Protein AF-A0A7I9UXN3-F1 (afdb_monomer)

Structure (mmCIF, N/CA/C/O backbone):
data_AF-A0A7I9UXN3-F1
#
_entry.id   AF-A0A7I9UXN3-F1
#
loop_
_atom_site.group_PDB
_atom_site.id
_atom_site.type_symbol
_atom_site.label_atom_id
_atom_site.label_alt_id
_atom_site.label_comp_id
_atom_site.label_asym_id
_atom_site.label_entity_id
_atom_site.label_seq_id
_atom_site.pdbx_PDB_ins_code
_atom_site.Cartn_x
_atom_site.Cartn_y
_atom_site.Cartn_z
_atom_site.occupancy
_atom_site.B_iso_or_equiv
_atom_site.auth_seq_id
_atom_site.auth_comp_id
_atom_site.auth_asym_id
_atom_site.auth_atom_id
_atom_site.pdbx_PDB_model_num
ATOM 1 N N . MET A 1 1 ? 1.008 -11.517 -9.270 1.00 89.19 1 MET A N 1
ATOM 2 C CA . MET A 1 1 ? 1.748 -10.319 -8.817 1.00 89.19 1 MET A CA 1
ATOM 3 C C . MET A 1 1 ? 0.909 -9.457 -7.883 1.00 89.19 1 MET A C 1
ATOM 5 O O . MET A 1 1 ? 1.278 -9.359 -6.725 1.00 89.19 1 MET A O 1
ATOM 9 N N . ALA A 1 2 ? -0.217 -8.891 -8.338 1.00 94.75 2 ALA A N 1
ATOM 10 C CA . ALA A 1 2 ? -1.053 -8.012 -7.511 1.00 94.75 2 ALA A CA 1
ATOM 11 C C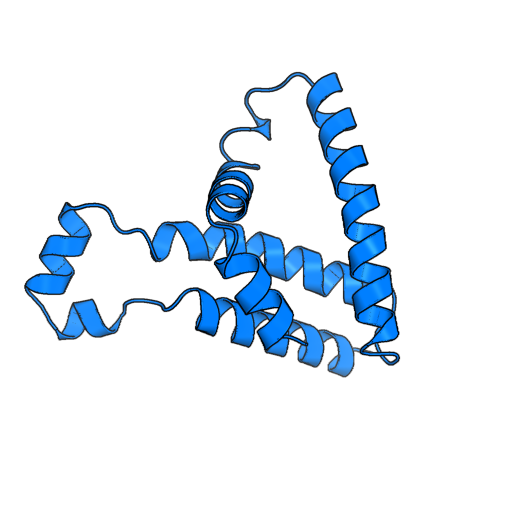 . ALA A 1 2 ? -1.461 -8.640 -6.166 1.00 94.75 2 ALA A C 1
ATOM 13 O O . ALA A 1 2 ? -1.224 -8.038 -5.125 1.00 94.75 2 ALA A O 1
ATOM 14 N N . ALA A 1 3 ? -1.956 -9.886 -6.177 1.00 95.75 3 ALA A N 1
ATOM 15 C CA . ALA A 1 3 ? -2.268 -10.626 -4.951 1.00 95.75 3 ALA A CA 1
ATOM 16 C C . ALA A 1 3 ? -1.055 -10.749 -4.016 1.00 95.75 3 ALA A C 1
ATOM 18 O O . ALA A 1 3 ? -1.136 -10.368 -2.861 1.00 95.75 3 ALA A O 1
ATOM 19 N N . THR A 1 4 ? 0.103 -11.163 -4.537 1.00 95.50 4 THR A N 1
ATOM 20 C CA . THR A 1 4 ? 1.343 -11.283 -3.755 1.00 95.50 4 THR A CA 1
ATOM 21 C C . THR A 1 4 ? 1.756 -9.969 -3.087 1.00 95.50 4 THR A C 1
ATOM 23 O O . THR A 1 4 ? 2.195 -9.980 -1.940 1.00 95.50 4 THR A O 1
ATOM 26 N N . ILE A 1 5 ? 1.629 -8.836 -3.787 1.00 94.81 5 ILE A N 1
ATOM 27 C CA . ILE A 1 5 ? 1.948 -7.519 -3.222 1.00 94.81 5 ILE A CA 1
ATOM 28 C C . ILE A 1 5 ? 0.916 -7.139 -2.154 1.00 94.81 5 ILE A C 1
ATOM 30 O O . ILE A 1 5 ? 1.310 -6.750 -1.057 1.00 94.81 5 ILE A O 1
ATOM 34 N N . ALA A 1 6 ? -0.379 -7.297 -2.440 1.00 97.12 6 ALA A N 1
ATOM 35 C CA . ALA A 1 6 ? -1.455 -6.985 -1.501 1.00 97.12 6 ALA A CA 1
ATOM 36 C C . ALA A 1 6 ? -1.349 -7.806 -0.208 1.00 97.12 6 ALA A C 1
ATOM 38 O O . ALA A 1 6 ? -1.326 -7.235 0.880 1.00 97.12 6 ALA A O 1
ATOM 39 N N . ASP A 1 7 ? -1.176 -9.124 -0.324 1.00 97.50 7 ASP A N 1
ATOM 40 C CA . ASP A 1 7 ? -1.037 -10.032 0.816 1.00 97.50 7 ASP A CA 1
ATOM 41 C C . ASP A 1 7 ? 0.225 -9.689 1.637 1.00 97.50 7 ASP A C 1
ATOM 43 O O . ASP A 1 7 ? 0.214 -9.704 2.868 1.00 97.50 7 ASP A O 1
ATOM 47 N N . SER A 1 8 ? 1.318 -9.306 0.964 1.00 96.19 8 SER A N 1
ATOM 48 C CA . SER A 1 8 ? 2.556 -8.852 1.610 1.00 96.19 8 SER A CA 1
ATOM 49 C C . SER A 1 8 ? 2.357 -7.552 2.405 1.00 96.19 8 SER A C 1
ATOM 51 O O . SER A 1 8 ? 2.879 -7.425 3.517 1.00 96.19 8 SER A O 1
ATOM 53 N N . ILE A 1 9 ? 1.604 -6.588 1.872 1.00 96.44 9 ILE A N 1
ATOM 54 C CA . ILE A 1 9 ? 1.289 -5.333 2.570 1.00 96.44 9 ILE A CA 1
ATOM 55 C C . ILE A 1 9 ? 0.369 -5.613 3.764 1.00 96.44 9 ILE A C 1
ATOM 57 O O . ILE A 1 9 ? 0.686 -5.208 4.882 1.00 96.44 9 ILE A O 1
ATOM 61 N N . ALA A 1 10 ? -0.712 -6.371 3.560 1.00 97.06 10 ALA A N 1
ATOM 62 C CA . ALA A 1 10 ? -1.676 -6.721 4.603 1.00 97.06 10 ALA A CA 1
ATOM 63 C C . ALA A 1 10 ? -1.032 -7.474 5.782 1.00 97.06 10 ALA A C 1
ATOM 65 O O . ALA A 1 10 ? -1.380 -7.244 6.940 1.00 97.06 10 ALA A O 1
ATOM 66 N N . ALA A 1 11 ? -0.022 -8.307 5.512 1.00 97.88 11 ALA A N 1
ATOM 67 C CA . ALA A 1 11 ? 0.752 -9.001 6.541 1.00 97.88 11 ALA A CA 1
ATOM 68 C C . ALA A 1 11 ? 1.658 -8.078 7.389 1.00 97.88 11 ALA A C 1
ATOM 70 O O . ALA A 1 11 ? 2.284 -8.542 8.343 1.00 97.88 11 ALA A O 1
ATOM 71 N N . ARG A 1 12 ? 1.767 -6.780 7.063 1.00 97.62 12 ARG A N 1
ATOM 72 C CA . ARG A 1 12 ? 2.640 -5.804 7.742 1.00 97.62 12 ARG A CA 1
ATOM 73 C C . ARG A 1 12 ? 1.835 -4.628 8.307 1.00 97.62 12 ARG A C 1
ATOM 75 O O . ARG A 1 12 ? 1.999 -3.491 7.861 1.00 97.62 12 ARG A O 1
ATOM 82 N N . PRO A 1 13 ? 1.015 -4.853 9.348 1.00 96.88 13 PRO A N 1
ATOM 83 C CA . PRO A 1 13 ? 0.129 -3.825 9.883 1.00 96.88 13 PRO A CA 1
ATOM 84 C C . PRO A 1 13 ? 0.863 -2.578 10.394 1.00 96.88 13 PRO A C 1
ATOM 86 O O . PRO A 1 13 ? 0.425 -1.464 10.132 1.00 96.88 13 PRO A O 1
ATOM 89 N N . ILE A 1 14 ? 2.022 -2.749 11.042 1.00 97.19 14 ILE A N 1
ATOM 90 C CA . ILE A 1 14 ? 2.837 -1.624 11.536 1.00 97.19 14 ILE A CA 1
ATOM 91 C C . ILE A 1 14 ? 3.354 -0.766 10.374 1.00 97.19 14 ILE A C 1
ATOM 93 O O . ILE A 1 14 ? 3.386 0.457 10.469 1.00 97.19 14 ILE A O 1
ATOM 97 N N . MET A 1 15 ? 3.745 -1.387 9.258 1.00 95.94 15 MET A N 1
ATOM 98 C CA . MET A 1 15 ? 4.161 -0.646 8.065 1.00 95.94 15 MET A CA 1
ATOM 99 C C . MET A 1 15 ? 2.995 0.185 7.523 1.00 95.94 15 MET A C 1
ATOM 101 O O . MET A 1 15 ? 3.185 1.352 7.198 1.00 95.94 15 MET A O 1
ATOM 105 N N . CYS A 1 16 ? 1.794 -0.391 7.472 1.00 97.81 16 CYS A N 1
ATOM 106 C CA . CYS A 1 16 ? 0.598 0.309 7.015 1.00 97.81 16 CYS A CA 1
ATOM 107 C C . CYS A 1 16 ? 0.230 1.481 7.942 1.00 97.81 16 CYS A C 1
ATOM 109 O O . CYS A 1 16 ? -0.091 2.565 7.452 1.00 97.81 16 CYS A O 1
ATOM 111 N N . ASP A 1 17 ? 0.364 1.311 9.262 1.00 97.12 17 ASP A N 1
ATOM 112 C CA . ASP A 1 17 ? 0.197 2.395 10.240 1.00 97.12 17 ASP A CA 1
ATOM 113 C C . ASP A 1 17 ? 1.203 3.534 9.986 1.00 97.12 17 ASP A C 1
ATOM 115 O O . ASP A 1 17 ? 0.823 4.704 9.906 1.00 97.12 17 ASP A O 1
ATOM 119 N N . LEU A 1 18 ? 2.481 3.200 9.773 1.00 95.94 18 LEU A N 1
ATOM 120 C CA . LEU A 1 18 ? 3.534 4.180 9.483 1.00 95.94 18 LEU A CA 1
ATOM 121 C C . LEU A 1 18 ? 3.323 4.906 8.148 1.00 95.94 18 LEU A C 1
ATOM 123 O O . LEU A 1 18 ? 3.544 6.113 8.068 1.00 95.94 18 LEU A O 1
ATOM 127 N N . VAL A 1 19 ? 2.902 4.190 7.102 1.00 95.94 19 VAL A N 1
ATOM 128 C CA . VAL A 1 19 ? 2.589 4.769 5.787 1.00 95.94 19 VAL A CA 1
ATOM 129 C C . VAL A 1 19 ? 1.411 5.737 5.899 1.00 95.94 19 VAL A C 1
ATOM 131 O O . VAL A 1 19 ? 1.499 6.856 5.398 1.00 95.94 19 VAL A O 1
ATOM 134 N N . SER A 1 20 ? 0.357 5.354 6.622 1.00 97.19 20 SER A N 1
ATOM 135 C CA . SER A 1 20 ? -0.844 6.180 6.816 1.00 97.19 20 SER A CA 1
ATOM 136 C C . SER A 1 20 ? -0.565 7.461 7.609 1.00 97.19 20 SER A C 1
ATOM 138 O O . SER A 1 20 ? -1.182 8.494 7.367 1.00 97.19 20 SER A O 1
ATOM 140 N N . ALA A 1 21 ? 0.397 7.420 8.534 1.00 96.50 21 ALA A N 1
ATOM 141 C CA . ALA A 1 21 ? 0.797 8.574 9.336 1.00 96.50 21 ALA A CA 1
ATOM 142 C C . ALA A 1 21 ? 1.932 9.409 8.709 1.00 96.50 21 ALA A C 1
ATOM 144 O O . ALA A 1 21 ? 2.297 10.449 9.262 1.00 96.50 21 ALA A O 1
ATOM 145 N N . GLN A 1 22 ? 2.522 8.980 7.586 1.00 94.25 22 GLN A N 1
ATOM 146 C CA . GLN A 1 22 ? 3.760 9.572 7.072 1.00 94.25 22 GLN A CA 1
ATOM 147 C C . GLN A 1 22 ? 3.605 11.060 6.736 1.00 94.25 22 GLN A C 1
ATOM 149 O O . GLN A 1 22 ? 4.297 11.891 7.321 1.00 94.25 22 GLN A O 1
ATOM 154 N N . SER A 1 23 ? 2.698 11.395 5.818 1.00 92.19 23 SER A N 1
ATOM 155 C CA . SER A 1 23 ? 2.529 12.771 5.343 1.00 92.19 23 SER A CA 1
ATOM 156 C C . SER A 1 23 ? 1.874 13.664 6.390 1.00 92.19 23 SER A C 1
ATOM 158 O O . SER A 1 23 ? 2.279 14.804 6.554 1.00 92.19 23 SER A O 1
ATOM 160 N N . ALA A 1 24 ? 0.885 13.153 7.130 1.00 94.62 24 ALA A N 1
ATOM 161 C CA . ALA A 1 24 ? 0.119 13.946 8.089 1.00 94.62 24 ALA A CA 1
ATOM 162 C C . ALA A 1 24 ? 0.834 14.145 9.435 1.00 94.62 24 ALA A C 1
ATOM 164 O O . ALA A 1 24 ? 0.615 15.160 10.090 1.00 94.62 24 ALA A O 1
ATOM 165 N N . VAL A 1 25 ? 1.706 13.221 9.849 1.00 96.38 25 VAL A N 1
ATOM 166 C CA . VAL A 1 25 ? 2.348 13.257 11.173 1.00 96.38 25 VAL A CA 1
ATOM 167 C C . VAL A 1 25 ? 3.862 13.307 11.052 1.00 96.38 25 VAL A C 1
ATOM 169 O O . VAL A 1 25 ? 4.463 14.297 11.463 1.00 96.38 25 VAL A O 1
ATOM 172 N N . LEU A 1 26 ? 4.493 12.267 10.499 1.00 95.06 26 LEU A N 1
ATOM 173 C CA . LEU A 1 26 ? 5.953 12.135 10.533 1.00 95.06 26 LEU A CA 1
ATOM 174 C C . LEU A 1 26 ? 6.644 13.335 9.874 1.00 95.06 26 LEU A C 1
ATOM 176 O O . LEU A 1 26 ? 7.515 13.946 10.485 1.00 95.06 26 LEU A O 1
ATOM 180 N N . GLU A 1 27 ? 6.233 13.696 8.660 1.00 94.56 27 GLU A N 1
ATOM 181 C CA . GLU A 1 27 ? 6.881 14.749 7.866 1.00 94.56 27 GLU A CA 1
ATOM 182 C C . GLU A 1 27 ? 6.755 16.150 8.484 1.00 94.56 27 GLU A C 1
ATOM 184 O O . GLU A 1 27 ? 7.619 16.993 8.255 1.00 94.56 27 GLU A O 1
ATOM 189 N N . HIS A 1 28 ? 5.753 16.380 9.336 1.00 96.25 28 HIS A N 1
ATOM 190 C CA . HIS A 1 28 ? 5.585 17.636 10.072 1.00 96.25 28 HIS A CA 1
ATOM 191 C C . HIS A 1 28 ? 6.403 17.707 11.373 1.00 96.25 28 HIS A C 1
ATOM 193 O O . HIS A 1 28 ? 6.547 18.788 11.939 1.00 96.25 28 HIS A O 1
ATOM 199 N N . ASN A 1 29 ? 6.916 16.577 11.875 1.00 97.25 29 ASN A N 1
ATOM 200 C CA . ASN A 1 29 ? 7.489 16.459 13.224 1.00 97.25 29 ASN A CA 1
ATOM 201 C C . ASN A 1 29 ? 8.975 16.056 13.236 1.00 97.25 29 ASN A C 1
ATOM 203 O O . ASN A 1 29 ? 9.509 15.661 14.273 1.00 97.25 29 ASN A O 1
ATOM 207 N N . ILE A 1 30 ? 9.658 16.145 12.095 1.00 96.88 30 ILE A N 1
ATOM 208 C CA . ILE A 1 30 ? 11.077 15.796 11.959 1.00 96.88 30 ILE A CA 1
ATOM 209 C C . ILE A 1 30 ? 11.886 16.962 11.397 1.00 96.88 30 ILE A C 1
ATOM 211 O O . ILE A 1 30 ? 11.365 17.827 10.697 1.00 96.88 30 ILE A O 1
ATOM 215 N N . SER A 1 31 ? 13.189 16.978 11.683 1.00 98.00 31 SER A N 1
ATOM 216 C CA . SER A 1 31 ? 14.090 17.951 11.067 1.00 98.00 31 SER A CA 1
ATOM 217 C C . SER A 1 31 ? 14.287 17.654 9.570 1.00 98.00 31 SER A C 1
ATOM 219 O O . SER A 1 31 ? 14.176 16.494 9.153 1.00 98.00 31 SER A O 1
ATOM 221 N N . PRO A 1 32 ? 14.661 18.658 8.754 1.00 97.81 32 PRO A N 1
ATOM 222 C CA . PRO A 1 32 ? 14.969 18.448 7.338 1.00 97.81 32 PRO A CA 1
ATOM 223 C C . PRO A 1 32 ? 16.040 17.375 7.090 1.00 97.81 32 PRO A C 1
ATOM 225 O O . PRO A 1 32 ? 15.931 16.595 6.149 1.00 97.81 32 PRO A O 1
ATOM 228 N N . GLU A 1 33 ? 17.050 17.287 7.961 1.00 98.06 33 GLU A N 1
ATOM 229 C CA . GLU A 1 33 ? 18.104 16.268 7.881 1.00 98.06 33 GLU A CA 1
ATOM 230 C C . GLU A 1 33 ? 17.540 14.846 8.038 1.00 98.06 33 GLU A C 1
ATOM 232 O O . GLU A 1 33 ? 17.867 13.943 7.263 1.00 98.06 33 GLU A O 1
ATOM 237 N N . VAL A 1 34 ? 16.650 14.644 9.015 1.00 97.38 34 VAL A N 1
ATOM 238 C CA . VAL A 1 34 ? 15.987 13.352 9.232 1.00 97.38 34 VAL A CA 1
ATOM 239 C C . VAL A 1 34 ? 15.073 13.018 8.053 1.00 97.38 34 VAL A C 1
ATOM 241 O O . VAL A 1 34 ? 15.092 11.878 7.586 1.00 97.38 34 VAL A O 1
ATOM 244 N N . ALA A 1 35 ? 14.338 14.002 7.525 1.00 95.94 35 ALA A N 1
ATOM 245 C CA . ALA A 1 35 ? 13.500 13.843 6.337 1.00 95.94 35 ALA A CA 1
ATOM 246 C C . ALA A 1 35 ? 14.315 13.390 5.114 1.00 95.94 35 ALA A C 1
ATOM 248 O O . ALA A 1 35 ? 13.942 12.420 4.452 1.00 95.94 35 ALA A O 1
ATOM 249 N N . LEU A 1 36 ? 15.456 14.031 4.843 1.00 97.44 36 LEU A N 1
ATOM 250 C CA . LEU A 1 36 ? 16.345 13.661 3.737 1.00 97.44 36 LEU A CA 1
ATOM 251 C C . LEU A 1 36 ? 16.863 12.229 3.883 1.00 97.44 36 LEU A C 1
ATOM 253 O O . LEU A 1 36 ? 16.758 11.430 2.950 1.00 97.44 36 LEU A O 1
ATOM 257 N N . ARG A 1 37 ? 17.371 11.869 5.068 1.00 96.56 37 ARG A N 1
ATOM 258 C CA . ARG A 1 37 ? 17.856 10.508 5.337 1.00 96.56 37 ARG A CA 1
ATOM 259 C C . ARG A 1 37 ? 16.752 9.466 5.147 1.00 96.56 37 ARG A C 1
ATOM 261 O O . ARG A 1 37 ? 17.004 8.418 4.552 1.00 96.56 37 ARG A O 1
ATOM 268 N N . HIS A 1 38 ? 15.541 9.765 5.616 1.00 93.19 38 HIS A N 1
ATOM 269 C CA . HIS A 1 38 ? 14.364 8.908 5.462 1.00 93.19 38 HIS A CA 1
ATOM 270 C C . HIS A 1 38 ? 13.980 8.713 3.991 1.00 93.19 38 HIS A C 1
ATOM 272 O O . HIS A 1 38 ? 13.851 7.577 3.537 1.00 93.19 38 HIS A O 1
ATOM 278 N N . LYS A 1 39 ? 13.881 9.795 3.206 1.00 93.31 39 LYS A N 1
ATOM 279 C CA . LYS A 1 39 ? 13.551 9.717 1.772 1.00 93.31 39 LYS A CA 1
ATOM 280 C C . LYS A 1 39 ? 14.613 8.956 0.975 1.00 93.31 39 LYS A C 1
ATOM 282 O O . LYS A 1 39 ? 14.255 8.142 0.129 1.00 93.31 39 LYS A O 1
ATOM 287 N N . HIS A 1 40 ? 15.900 9.134 1.282 1.00 96.00 40 HIS A N 1
ATOM 288 C CA . HIS A 1 40 ? 16.967 8.343 0.661 1.00 96.00 40 HIS A CA 1
ATOM 289 C C . HIS A 1 40 ? 16.893 6.855 1.013 1.00 96.00 40 HIS A C 1
ATOM 291 O O . HIS A 1 40 ? 17.162 6.016 0.155 1.00 96.00 40 HIS A O 1
ATOM 297 N N . ALA A 1 41 ? 16.554 6.514 2.260 1.00 93.94 41 ALA A N 1
ATOM 298 C CA . ALA A 1 41 ? 16.372 5.122 2.659 1.00 93.94 41 ALA A CA 1
ATOM 299 C C . ALA A 1 41 ? 15.203 4.477 1.904 1.00 93.94 41 ALA A C 1
ATOM 301 O O . ALA A 1 41 ? 15.389 3.422 1.305 1.00 93.94 41 ALA A O 1
ATOM 302 N N . ILE A 1 42 ? 14.049 5.152 1.847 1.00 92.25 42 ILE A N 1
ATOM 303 C CA . ILE A 1 42 ? 12.889 4.691 1.071 1.00 92.25 42 ILE A CA 1
ATOM 304 C C . ILE A 1 42 ? 13.244 4.524 -0.409 1.00 92.25 42 ILE A C 1
ATOM 306 O O . ILE A 1 42 ? 12.892 3.508 -0.998 1.00 92.25 42 ILE A O 1
ATOM 310 N N . GLY A 1 43 ? 13.955 5.485 -1.008 1.00 93.75 43 GLY A N 1
ATOM 311 C CA . GLY A 1 43 ? 14.317 5.441 -2.428 1.00 93.75 43 GLY A CA 1
ATOM 312 C C . GLY A 1 43 ? 15.060 4.162 -2.825 1.00 93.75 43 GLY A C 1
ATOM 313 O O . GLY A 1 43 ? 14.689 3.525 -3.807 1.00 93.75 43 GLY A O 1
ATOM 314 N N . ARG A 1 44 ? 16.035 3.723 -2.017 1.00 94.62 44 ARG A N 1
ATOM 315 C CA . ARG A 1 44 ? 16.792 2.481 -2.276 1.00 94.62 44 ARG A CA 1
ATOM 316 C C . ARG A 1 44 ? 15.925 1.221 -2.200 1.00 94.62 44 ARG A C 1
ATOM 318 O O . ARG A 1 44 ? 16.082 0.304 -3.004 1.00 94.62 44 ARG A O 1
ATOM 325 N N . GLU A 1 45 ? 14.997 1.172 -1.248 1.00 93.19 45 GLU A N 1
ATOM 326 C CA . GLU A 1 45 ? 14.058 0.049 -1.142 1.00 93.19 45 GLU A CA 1
ATOM 327 C C . GLU A 1 45 ? 13.090 0.028 -2.331 1.00 93.19 45 GLU A C 1
ATOM 329 O O . GLU A 1 45 ? 12.817 -1.028 -2.902 1.00 93.19 45 GLU A O 1
ATOM 334 N N . VAL A 1 46 ? 12.625 1.203 -2.770 1.00 94.94 46 VAL A N 1
ATOM 335 C CA . VAL A 1 46 ? 11.768 1.327 -3.953 1.00 94.94 46 VAL A CA 1
ATOM 336 C C . VAL A 1 46 ? 12.485 0.832 -5.208 1.00 94.94 46 VAL A C 1
ATO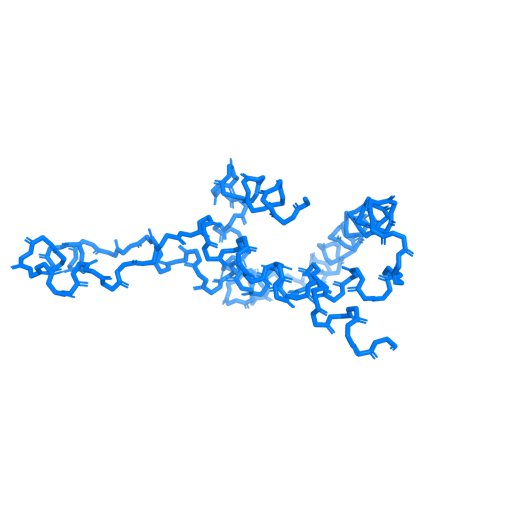M 338 O O . VAL A 1 46 ? 11.881 0.079 -5.964 1.00 94.94 46 VAL A O 1
ATOM 341 N N . GLU A 1 47 ? 13.762 1.160 -5.414 1.00 96.06 47 GLU A N 1
ATOM 342 C CA . GLU A 1 47 ? 14.549 0.639 -6.547 1.00 96.06 47 GLU A CA 1
ATOM 343 C C . GLU A 1 47 ? 14.577 -0.898 -6.576 1.00 96.06 47 GLU A C 1
ATOM 345 O O . GLU A 1 47 ? 14.385 -1.513 -7.630 1.00 96.06 47 GLU A O 1
ATOM 350 N N . THR A 1 48 ? 14.731 -1.529 -5.409 1.00 95.88 48 THR A N 1
ATOM 351 C CA . THR A 1 48 ? 14.718 -2.994 -5.276 1.00 95.88 48 THR A CA 1
ATOM 352 C C . THR A 1 48 ? 13.363 -3.584 -5.678 1.00 95.88 48 THR A C 1
ATOM 354 O O . THR A 1 48 ? 13.299 -4.587 -6.396 1.00 95.88 48 THR A O 1
ATOM 357 N N . ILE A 1 49 ? 12.265 -2.946 -5.263 1.00 94.94 49 ILE A N 1
ATOM 358 C CA . ILE A 1 49 ? 10.904 -3.381 -5.603 1.00 94.94 49 ILE A CA 1
ATOM 359 C C . ILE A 1 49 ? 10.613 -3.144 -7.091 1.00 94.94 49 ILE A C 1
ATOM 361 O O . ILE A 1 49 ? 10.078 -4.036 -7.749 1.00 94.94 49 ILE A O 1
ATOM 365 N N . VAL A 1 50 ? 11.012 -1.997 -7.652 1.00 97.44 50 VAL A N 1
ATOM 366 C CA . VAL A 1 50 ? 10.878 -1.687 -9.087 1.00 97.44 50 VAL A CA 1
ATOM 367 C C . VAL A 1 50 ? 11.554 -2.768 -9.924 1.00 97.44 50 VAL A C 1
ATOM 369 O O . VAL A 1 50 ? 10.926 -3.331 -10.821 1.00 97.44 50 VAL A O 1
ATOM 372 N N . ALA A 1 51 ? 12.798 -3.125 -9.596 1.00 96.94 51 ALA A N 1
ATOM 373 C CA . ALA A 1 51 ? 13.522 -4.178 -10.301 1.00 96.94 51 ALA A CA 1
ATOM 374 C C . ALA A 1 51 ? 12.811 -5.542 -10.209 1.00 96.94 51 ALA A C 1
ATOM 376 O O . ALA A 1 51 ? 12.817 -6.319 -11.167 1.00 96.94 51 ALA A O 1
ATOM 377 N N . ALA A 1 52 ? 12.177 -5.848 -9.073 1.00 95.75 52 ALA A N 1
ATOM 378 C CA . ALA A 1 52 ? 11.388 -7.067 -8.912 1.00 95.75 52 ALA A CA 1
ATOM 379 C C . ALA A 1 52 ? 10.100 -7.065 -9.750 1.00 95.75 52 ALA A C 1
ATOM 381 O O . ALA A 1 52 ? 9.777 -8.094 -10.346 1.00 95.75 52 ALA A O 1
ATOM 382 N N . ILE A 1 53 ? 9.398 -5.930 -9.831 1.00 95.94 53 ILE A N 1
ATOM 383 C CA . ILE A 1 53 ? 8.187 -5.779 -10.649 1.00 95.94 53 ILE A CA 1
ATOM 384 C C . ILE A 1 53 ? 8.528 -5.914 -12.132 1.00 95.94 53 ILE A C 1
ATOM 386 O O . ILE A 1 53 ? 7.913 -6.735 -12.806 1.00 95.94 53 ILE A O 1
ATOM 390 N N . VAL A 1 54 ? 9.540 -5.191 -12.623 1.00 97.50 54 VAL A N 1
ATOM 391 C CA . VAL A 1 54 ? 9.969 -5.254 -14.033 1.00 97.50 54 VAL A CA 1
ATOM 392 C C . VAL A 1 54 ? 10.408 -6.669 -14.413 1.00 97.50 54 VAL A C 1
ATOM 394 O O . VAL A 1 54 ? 10.031 -7.175 -15.463 1.00 97.50 54 VAL A O 1
ATOM 397 N N . ARG A 1 55 ? 11.143 -7.373 -13.539 1.00 96.75 55 ARG A N 1
ATOM 398 C CA . ARG A 1 55 ? 11.530 -8.772 -13.796 1.00 96.75 55 ARG A CA 1
ATOM 399 C C . ARG A 1 55 ? 10.321 -9.697 -13.960 1.00 96.75 55 ARG A C 1
ATOM 401 O O . ARG A 1 55 ? 10.396 -10.673 -14.698 1.00 96.75 55 ARG A O 1
ATOM 408 N N . ALA A 1 56 ? 9.242 -9.433 -13.235 1.00 95.94 56 ALA A N 1
ATOM 409 C CA . ALA A 1 56 ? 8.049 -10.265 -13.258 1.00 95.94 56 ALA A CA 1
ATOM 410 C C . ALA A 1 56 ? 7.015 -9.838 -14.312 1.00 95.94 56 ALA A C 1
ATOM 412 O O . ALA A 1 56 ? 6.179 -10.655 -14.689 1.00 95.94 56 ALA A O 1
ATOM 413 N N . ILE A 1 57 ? 7.061 -8.584 -14.769 1.00 96.00 57 ILE A N 1
A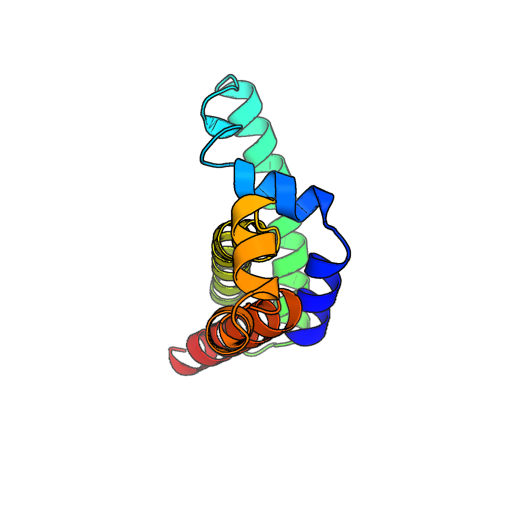TOM 414 C CA . ILE A 1 57 ? 6.217 -8.024 -15.829 1.00 96.00 57 ILE A CA 1
ATOM 415 C C . ILE A 1 57 ? 7.133 -7.230 -16.777 1.00 96.00 57 ILE A C 1
ATOM 417 O O . ILE A 1 57 ? 7.245 -6.012 -16.633 1.00 96.00 57 ILE A O 1
ATOM 421 N N . PRO A 1 58 ? 7.817 -7.907 -17.720 1.00 95.62 58 PRO A N 1
ATOM 422 C CA . PRO A 1 58 ? 8.837 -7.282 -18.571 1.00 95.62 58 PRO A CA 1
ATOM 423 C C . PRO A 1 58 ? 8.321 -6.158 -19.476 1.00 95.62 58 PRO A C 1
ATOM 425 O O . PRO A 1 58 ? 9.108 -5.319 -19.902 1.00 95.62 58 PRO A O 1
ATOM 428 N N . ASP A 1 59 ? 7.013 -6.125 -19.738 1.00 96.56 59 ASP A N 1
ATOM 429 C CA . ASP A 1 59 ? 6.362 -5.088 -20.545 1.00 96.56 59 ASP A CA 1
ATOM 430 C C . ASP A 1 59 ? 6.224 -3.747 -19.799 1.00 96.56 59 ASP A C 1
ATOM 432 O O . ASP A 1 59 ? 5.906 -2.729 -20.410 1.00 96.56 59 ASP A O 1
ATOM 436 N N . LEU A 1 60 ? 6.470 -3.716 -18.482 1.00 97.12 60 LEU A N 1
ATOM 437 C CA . LEU A 1 60 ? 6.550 -2.471 -17.722 1.00 97.12 60 LEU A CA 1
ATOM 438 C C . LEU A 1 60 ? 7.963 -1.892 -17.779 1.00 97.12 60 LEU A C 1
ATOM 440 O O . LEU A 1 60 ? 8.948 -2.539 -17.419 1.00 97.12 60 LEU A O 1
ATOM 444 N N . THR A 1 61 ? 8.056 -0.605 -18.100 1.00 97.62 61 THR A N 1
ATOM 445 C CA . THR A 1 61 ? 9.276 0.171 -17.856 1.00 97.62 61 THR A CA 1
ATOM 446 C C . THR A 1 61 ? 9.500 0.384 -16.355 1.00 97.62 61 THR A C 1
ATOM 448 O O . THR A 1 61 ? 8.571 0.342 -15.544 1.00 97.62 61 THR A O 1
ATOM 451 N N . ALA A 1 62 ? 10.738 0.703 -15.962 1.00 97.19 62 ALA A N 1
ATOM 452 C CA . ALA A 1 62 ? 11.058 1.038 -14.572 1.00 97.19 62 ALA A CA 1
ATOM 453 C C . ALA A 1 62 ? 10.236 2.230 -14.041 1.00 97.19 62 ALA A C 1
ATOM 455 O O . ALA A 1 62 ? 9.818 2.226 -12.885 1.00 97.19 62 ALA A O 1
ATOM 456 N N . ALA A 1 63 ? 9.958 3.225 -14.891 1.00 97.12 63 ALA A N 1
ATOM 457 C CA . ALA A 1 63 ? 9.141 4.380 -14.528 1.00 97.12 63 ALA A CA 1
ATOM 458 C C . ALA A 1 63 ? 7.678 3.990 -14.263 1.00 97.12 63 ALA A C 1
ATOM 460 O O . ALA A 1 63 ? 7.092 4.434 -13.278 1.00 97.12 63 ALA A O 1
ATOM 461 N N . GLN A 1 64 ? 7.103 3.116 -15.092 1.00 97.69 64 GLN A N 1
ATOM 462 C CA . GLN A 1 64 ? 5.742 2.612 -14.893 1.00 97.69 64 GLN A CA 1
ATOM 463 C C . GLN A 1 64 ? 5.645 1.728 -13.645 1.00 97.69 64 GLN A C 1
ATOM 465 O O . GLN A 1 64 ? 4.729 1.886 -12.841 1.00 97.69 64 GLN A O 1
ATOM 470 N N . ALA A 1 65 ? 6.625 0.849 -13.421 1.00 97.31 65 ALA A N 1
ATOM 471 C CA . ALA A 1 65 ? 6.709 0.051 -12.199 1.00 97.31 65 ALA A CA 1
ATOM 472 C C . ALA A 1 65 ? 6.829 0.931 -10.939 1.00 97.31 65 ALA A C 1
ATOM 474 O O . ALA A 1 65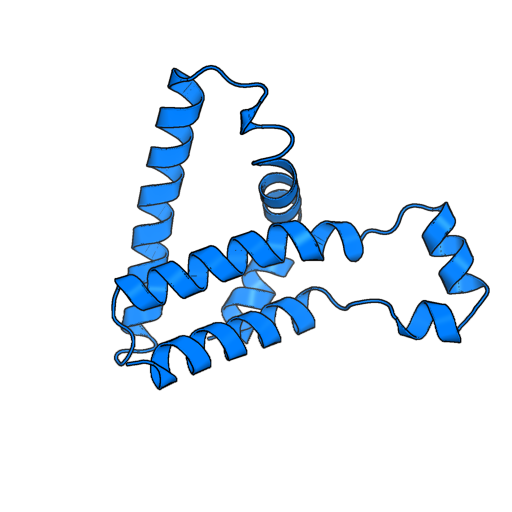 ? 6.180 0.655 -9.930 1.00 97.31 65 ALA A O 1
ATOM 475 N N . TYR A 1 66 ? 7.596 2.024 -11.004 1.00 97.25 66 TYR A N 1
ATOM 476 C CA . TYR A 1 66 ? 7.649 3.020 -9.932 1.00 97.25 66 TYR A CA 1
ATOM 477 C C . TYR A 1 66 ? 6.277 3.661 -9.676 1.00 97.25 66 TYR A C 1
ATOM 479 O O . TYR A 1 66 ? 5.862 3.765 -8.522 1.00 97.25 66 TYR A O 1
ATOM 487 N N . GLN A 1 67 ? 5.542 4.046 -10.728 1.00 97.06 67 GLN A N 1
ATOM 488 C CA . GLN A 1 67 ? 4.193 4.610 -10.584 1.00 97.06 67 GLN A CA 1
ATOM 489 C C . GLN A 1 67 ? 3.224 3.628 -9.916 1.00 97.06 67 GLN A C 1
ATOM 491 O O . GLN A 1 67 ? 2.481 4.027 -9.022 1.00 97.06 67 GLN A O 1
ATOM 496 N N . VAL A 1 68 ? 3.284 2.335 -10.259 1.00 96.75 68 VAL A N 1
ATOM 497 C CA . VAL A 1 68 ? 2.486 1.297 -9.579 1.00 96.75 68 VAL A CA 1
ATOM 498 C C . VAL A 1 68 ? 2.761 1.292 -8.070 1.00 96.75 68 VAL A C 1
ATOM 500 O O . VAL A 1 68 ? 1.819 1.270 -7.277 1.00 96.75 68 VAL A O 1
ATOM 503 N N . ILE A 1 69 ? 4.028 1.364 -7.646 1.00 95.75 69 ILE A N 1
ATOM 504 C CA . ILE A 1 69 ? 4.395 1.413 -6.219 1.00 95.75 69 ILE A CA 1
ATOM 505 C C . ILE A 1 69 ? 3.881 2.699 -5.566 1.00 95.75 69 ILE A C 1
ATOM 507 O O . ILE A 1 69 ? 3.301 2.643 -4.482 1.00 95.75 69 ILE A O 1
ATOM 511 N N . ALA A 1 70 ? 4.062 3.848 -6.222 1.00 95.50 70 ALA A N 1
ATOM 512 C CA . ALA A 1 70 ? 3.611 5.136 -5.707 1.00 95.50 70 ALA A CA 1
ATOM 513 C C . ALA A 1 70 ? 2.092 5.148 -5.465 1.00 95.50 70 ALA A C 1
ATOM 515 O O . ALA A 1 70 ? 1.645 5.534 -4.383 1.00 95.50 70 ALA A O 1
ATOM 516 N N . TYR A 1 71 ? 1.302 4.649 -6.422 1.00 95.94 71 TYR A N 1
ATOM 517 C CA . TYR A 1 71 ? -0.146 4.502 -6.265 1.00 95.94 71 TYR A CA 1
ATOM 518 C C . TYR A 1 71 ? -0.502 3.514 -5.157 1.00 95.94 71 TYR A C 1
ATOM 520 O O . TYR A 1 71 ? -1.361 3.808 -4.332 1.00 95.94 71 TYR A O 1
ATOM 528 N N . THR A 1 72 ? 0.200 2.383 -5.076 1.00 95.81 72 THR A N 1
ATOM 529 C CA . THR A 1 72 ? -0.026 1.381 -4.024 1.00 95.81 72 THR A CA 1
ATOM 530 C C . THR A 1 72 ? 0.169 1.971 -2.626 1.00 95.81 72 THR A C 1
ATOM 532 O O . THR A 1 72 ? -0.653 1.736 -1.741 1.00 95.81 72 THR A O 1
ATOM 535 N N . LEU A 1 73 ? 1.226 2.762 -2.414 1.00 95.06 73 LEU A N 1
ATOM 536 C CA . LEU A 1 73 ? 1.497 3.405 -1.125 1.00 95.06 73 LEU A CA 1
ATOM 537 C C . LEU A 1 73 ? 0.468 4.489 -0.794 1.00 95.06 73 LEU A C 1
ATOM 539 O O . LEU A 1 73 ? -0.013 4.538 0.337 1.00 95.06 73 LEU A O 1
ATOM 543 N N . LEU A 1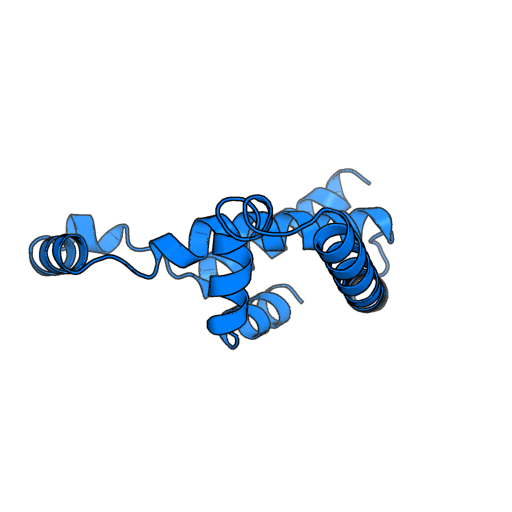 74 ? 0.098 5.320 -1.774 1.00 95.38 74 LEU A N 1
ATOM 544 C CA . LEU A 1 74 ? -0.935 6.344 -1.605 1.00 95.38 74 LEU A CA 1
ATOM 545 C C . LEU A 1 74 ? -2.277 5.723 -1.196 1.00 95.38 74 LEU A C 1
ATOM 547 O O . LEU A 1 74 ? -2.930 6.186 -0.264 1.00 95.38 74 LEU A O 1
ATOM 551 N N . LEU A 1 75 ? -2.670 4.648 -1.875 1.00 95.50 75 LEU A N 1
ATOM 552 C CA . LEU A 1 75 ? -3.920 3.950 -1.605 1.00 95.50 75 LEU A CA 1
ATOM 553 C C . LEU A 1 75 ? -3.871 3.189 -0.283 1.00 95.50 75 LEU A C 1
ATOM 555 O O . LEU A 1 75 ? -4.850 3.206 0.453 1.00 95.50 75 LEU A O 1
ATOM 559 N N . THR A 1 76 ? -2.726 2.601 0.068 1.00 96.75 76 THR A N 1
ATOM 560 C CA . THR A 1 76 ? -2.509 1.996 1.390 1.00 96.75 76 THR A CA 1
ATOM 561 C C . THR A 1 76 ? -2.723 3.023 2.501 1.00 96.75 76 THR A C 1
ATOM 563 O O . THR A 1 76 ? -3.457 2.742 3.444 1.00 96.75 76 THR A O 1
ATOM 566 N N . ALA A 1 77 ? -2.151 4.226 2.364 1.00 96.44 77 ALA A N 1
ATOM 567 C CA . ALA A 1 77 ? -2.292 5.301 3.347 1.00 96.44 77 ALA A CA 1
ATOM 568 C C . ALA A 1 77 ? -3.755 5.728 3.566 1.00 96.44 77 ALA A C 1
ATOM 570 O O . ALA A 1 77 ? -4.132 6.085 4.680 1.00 96.44 77 ALA A O 1
ATOM 571 N N . GLY A 1 78 ? -4.576 5.694 2.512 1.00 94.88 78 GLY A N 1
ATOM 572 C CA . GLY A 1 78 ? -5.994 6.052 2.582 1.00 94.88 78 GLY A CA 1
ATOM 573 C C . GLY A 1 78 ? -6.917 4.904 3.001 1.00 94.88 78 GLY A C 1
ATOM 574 O O . GLY A 1 78 ? -7.870 5.126 3.745 1.00 94.88 78 GLY A O 1
ATOM 575 N N . ALA A 1 79 ? -6.667 3.682 2.530 1.00 95.38 79 ALA A N 1
ATOM 576 C CA . ALA A 1 79 ? -7.533 2.529 2.772 1.00 95.38 79 ALA A CA 1
ATOM 577 C C . ALA A 1 79 ? -7.323 1.930 4.169 1.00 95.38 79 ALA A C 1
ATOM 579 O O . ALA A 1 79 ? -8.286 1.540 4.823 1.00 95.38 79 ALA A O 1
ATOM 580 N N . TRP A 1 80 ? -6.082 1.894 4.662 1.00 96.81 80 TRP A N 1
ATOM 581 C CA . TRP A 1 80 ? -5.757 1.204 5.910 1.00 96.81 80 TRP A CA 1
ATOM 582 C C . TRP A 1 80 ? -6.480 1.746 7.155 1.00 96.81 80 TRP A C 1
ATOM 584 O O . TRP A 1 80 ? -7.018 0.945 7.924 1.00 96.81 80 TRP A O 1
ATOM 594 N N . PRO A 1 81 ? -6.579 3.072 7.376 1.00 94.31 81 PRO A N 1
ATOM 595 C CA . PRO A 1 81 ? -7.341 3.593 8.510 1.00 94.31 81 PRO A CA 1
ATOM 596 C C . PRO A 1 81 ? -8.840 3.280 8.417 1.00 94.31 81 PRO A C 1
ATOM 598 O O . PRO A 1 81 ? -9.500 3.134 9.443 1.00 94.31 81 PRO A O 1
ATOM 601 N N . GLN A 1 82 ? -9.387 3.148 7.203 1.00 92.12 82 GLN A N 1
ATOM 602 C CA . GLN A 1 82 ? -10.816 2.890 6.997 1.00 92.12 82 GLN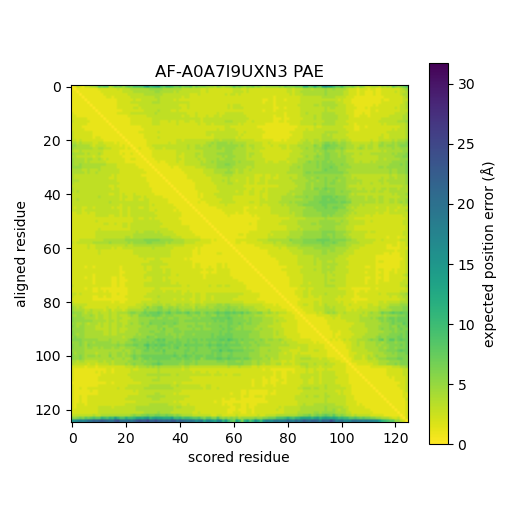 A CA 1
ATOM 603 C C . GLN A 1 82 ? -11.220 1.474 7.419 1.00 92.12 82 GLN A C 1
ATOM 605 O O . GLN A 1 82 ? -12.334 1.271 7.893 1.00 92.12 82 GLN A O 1
ATOM 610 N N . THR A 1 83 ? -10.305 0.507 7.333 1.00 92.62 83 THR A N 1
ATOM 611 C CA . THR A 1 83 ? -10.546 -0.871 7.792 1.00 92.62 83 THR A CA 1
ATOM 612 C C . THR A 1 83 ? -10.272 -1.056 9.286 1.00 92.62 83 THR A C 1
ATOM 614 O O . THR A 1 83 ? -10.261 -2.178 9.791 1.00 92.62 83 THR A O 1
ATOM 617 N N . ARG A 1 84 ? -10.027 0.042 10.012 1.00 90.62 84 ARG A N 1
ATOM 618 C CA . ARG A 1 84 ? -9.783 0.083 11.461 1.00 90.62 84 ARG A CA 1
ATOM 619 C C . ARG A 1 84 ? -10.736 1.078 12.132 1.00 90.62 84 ARG A C 1
ATOM 621 O O . ARG A 1 84 ? -10.291 2.062 12.727 1.00 90.62 84 ARG A O 1
ATOM 628 N N . PRO A 1 85 ? -12.056 0.850 12.018 1.00 90.12 85 PRO A N 1
ATOM 629 C CA . PRO A 1 85 ? -13.054 1.797 12.488 1.00 90.12 85 PRO A CA 1
ATOM 630 C C . PRO A 1 85 ? -12.957 2.004 14.009 1.00 90.12 85 PRO A C 1
ATOM 632 O O . PRO A 1 85 ? -12.716 1.038 14.741 1.00 90.12 85 PRO A O 1
ATOM 635 N N . PRO A 1 86 ? -13.186 3.230 14.517 1.00 92.62 86 PRO A N 1
ATOM 636 C CA . PRO A 1 86 ? -13.304 3.474 15.952 1.00 92.62 86 PRO A CA 1
ATOM 637 C C . PRO A 1 86 ? -14.552 2.787 16.530 1.00 92.62 86 PRO A C 1
ATOM 639 O O . PRO A 1 86 ? -15.501 2.494 15.803 1.00 92.62 86 PRO A O 1
ATOM 642 N N . ALA A 1 87 ? -14.595 2.605 17.855 1.00 94.00 87 ALA A N 1
ATOM 643 C CA . ALA A 1 87 ? -15.669 1.878 18.547 1.00 94.00 87 ALA A CA 1
ATOM 644 C C . ALA A 1 87 ? -17.089 2.378 18.209 1.00 94.00 87 ALA A C 1
ATOM 646 O O . ALA A 1 87 ? -18.004 1.579 18.047 1.00 94.00 87 ALA A O 1
ATOM 647 N N . ALA A 1 88 ? -17.273 3.692 18.040 1.00 93.56 88 ALA A N 1
ATOM 648 C CA . ALA A 1 88 ? -18.569 4.262 17.664 1.00 93.56 88 ALA A CA 1
ATOM 649 C C . ALA A 1 88 ? -19.051 3.786 16.281 1.00 93.56 88 ALA A C 1
ATOM 651 O O . ALA A 1 88 ? -20.237 3.530 16.093 1.00 93.56 88 ALA A O 1
ATOM 652 N N . LEU A 1 89 ? -18.132 3.643 15.323 1.00 92.31 89 LEU A N 1
ATOM 653 C CA . LEU A 1 89 ? -18.451 3.169 13.979 1.00 92.31 89 LEU A CA 1
ATOM 654 C C . LEU A 1 89 ? -18.620 1.641 13.952 1.00 92.31 89 LEU A C 1
ATOM 656 O O . LEU A 1 89 ? -19.493 1.144 13.251 1.00 92.31 89 LEU A O 1
ATOM 660 N N . GLN A 1 90 ? -17.868 0.904 14.778 1.00 93.12 90 GLN A N 1
ATOM 661 C CA . GLN A 1 90 ? -18.090 -0.534 14.987 1.00 93.12 90 GLN A CA 1
ATOM 662 C C . GLN A 1 90 ? -19.506 -0.819 15.508 1.00 93.12 90 GLN A C 1
ATOM 664 O O . GLN A 1 90 ? -20.21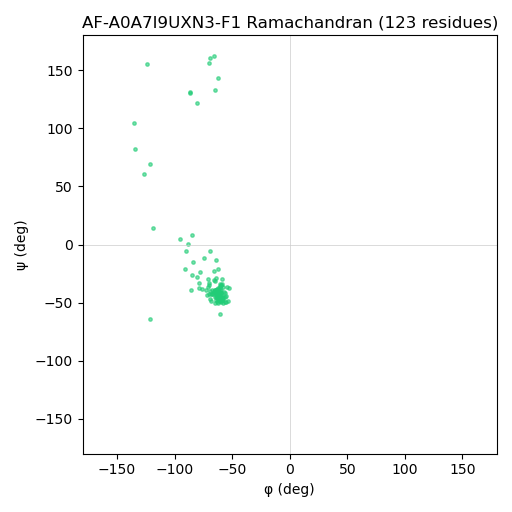3 -1.633 14.924 1.00 93.12 90 GLN A O 1
ATOM 669 N N . ALA A 1 91 ? -19.960 -0.080 16.526 1.00 94.12 91 ALA A N 1
ATOM 670 C CA . ALA A 1 91 ? -21.316 -0.214 17.057 1.00 94.12 91 ALA A CA 1
ATOM 671 C C . ALA A 1 91 ? -22.395 0.090 16.000 1.00 94.12 91 ALA A C 1
ATOM 673 O O . ALA A 1 91 ? -23.426 -0.578 15.953 1.00 94.12 91 ALA A O 1
ATOM 674 N N . ALA A 1 92 ? -22.150 1.068 15.119 1.00 93.56 92 ALA A N 1
ATOM 675 C CA .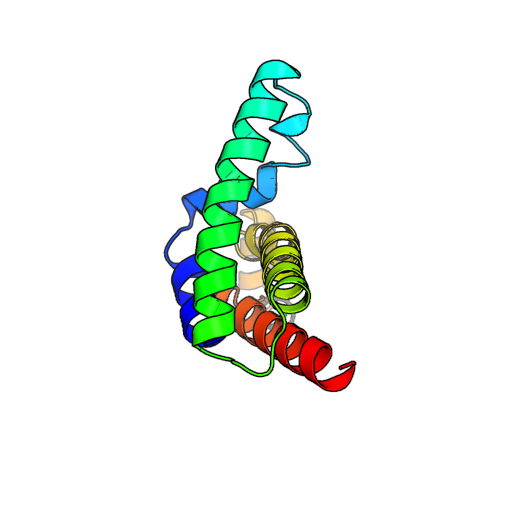 ALA A 1 92 ? -23.050 1.355 14.004 1.00 93.56 92 ALA A CA 1
ATOM 676 C C . ALA A 1 92 ? -23.156 0.158 13.042 1.00 93.56 92 ALA A C 1
ATOM 678 O O . ALA A 1 92 ? -24.266 -0.242 12.695 1.00 93.56 92 ALA A O 1
ATOM 679 N N . TYR A 1 93 ? -22.025 -0.456 12.677 1.00 93.44 93 TYR A N 1
ATOM 680 C CA . TYR A 1 93 ? -22.000 -1.651 11.829 1.00 93.44 93 TYR A CA 1
ATOM 681 C C . TYR A 1 93 ? -22.706 -2.855 12.466 1.00 93.44 93 TYR A C 1
ATOM 683 O O . TYR A 1 93 ? -23.418 -3.579 11.780 1.00 93.44 93 TYR A O 1
ATOM 691 N N . GLU A 1 94 ? -22.563 -3.058 13.774 1.00 93.94 94 GLU A N 1
ATOM 692 C CA . GLU A 1 94 ? -23.272 -4.131 14.486 1.00 93.94 94 GLU A CA 1
ATOM 693 C C . GLU A 1 94 ? -24.793 -3.913 14.513 1.00 93.94 94 GLU A C 1
ATOM 695 O O . GLU A 1 94 ? -25.559 -4.877 14.526 1.00 93.94 94 GLU A O 1
ATOM 700 N N . SER A 1 95 ? -25.236 -2.652 14.512 1.00 96.75 95 SER A N 1
ATOM 701 C CA . SER A 1 95 ? -26.654 -2.287 14.604 1.00 96.75 95 SER A CA 1
ATOM 702 C C . SER A 1 95 ? -27.405 -2.282 13.268 1.00 96.75 95 SER A C 1
ATOM 704 O O . SER A 1 95 ? -28.620 -2.484 13.264 1.00 96.75 95 SER A O 1
ATOM 706 N N . ASP A 1 96 ? -26.711 -2.062 12.145 1.00 97.00 96 ASP A N 1
ATOM 707 C CA . ASP A 1 96 ? -27.319 -1.932 10.817 1.00 97.00 96 ASP A CA 1
ATOM 708 C C . ASP A 1 96 ? -26.542 -2.745 9.758 1.00 97.00 96 ASP A C 1
ATOM 710 O O . ASP A 1 96 ? -25.487 -2.308 9.280 1.00 97.00 96 ASP A O 1
ATOM 714 N N . PRO A 1 97 ? -27.075 -3.907 9.328 1.00 92.88 97 PRO A N 1
ATOM 715 C CA . PRO A 1 97 ? -26.457 -4.735 8.294 1.00 92.88 97 PRO A CA 1
ATOM 716 C C . PRO A 1 97 ? -26.258 -4.031 6.946 1.00 92.88 97 PRO A C 1
ATOM 718 O O . PRO A 1 97 ? -25.323 -4.372 6.222 1.00 92.88 97 PRO A O 1
ATOM 721 N N . ALA A 1 98 ? -27.104 -3.058 6.587 1.00 95.44 98 ALA A N 1
ATOM 722 C CA . ALA A 1 98 ? -26.949 -2.313 5.338 1.00 95.44 98 ALA A CA 1
ATOM 723 C C . ALA A 1 98 ? -25.726 -1.387 5.395 1.00 95.44 98 ALA A C 1
ATOM 725 O O . ALA A 1 98 ? -25.026 -1.227 4.397 1.00 95.44 98 ALA A O 1
ATOM 726 N N . VAL A 1 99 ? -25.433 -0.828 6.572 1.00 91.69 99 VAL A N 1
ATOM 727 C CA . VAL A 1 99 ? -24.226 -0.026 6.812 1.00 91.69 99 VAL A CA 1
ATOM 728 C C . VAL A 1 99 ? -22.997 -0.929 6.949 1.00 91.69 99 VAL A C 1
ATOM 730 O O . VAL A 1 99 ? -21.940 -0.606 6.416 1.00 91.69 99 VAL A O 1
ATOM 733 N N . ALA A 1 100 ? -23.113 -2.096 7.590 1.00 91.56 100 ALA A N 1
ATOM 734 C CA . ALA A 1 100 ? -22.021 -3.075 7.655 1.00 91.56 100 ALA A CA 1
ATOM 735 C C . ALA A 1 100 ? -21.579 -3.567 6.268 1.00 91.56 100 ALA A C 1
ATOM 737 O O . ALA A 1 100 ? -20.390 -3.778 6.040 1.00 91.56 100 ALA A O 1
ATOM 738 N N . ALA A 1 101 ? -22.515 -3.694 5.323 1.00 91.50 101 ALA A N 1
ATOM 739 C CA . ALA A 1 101 ? -22.224 -4.099 3.950 1.00 91.50 101 ALA A CA 1
ATOM 740 C C . ALA A 1 101 ? -21.335 -3.102 3.181 1.00 91.50 101 ALA A C 1
ATOM 742 O O . ALA A 1 101 ? -20.809 -3.451 2.128 1.00 91.50 101 ALA A O 1
ATOM 743 N N . THR A 1 102 ? -21.142 -1.877 3.688 1.00 87.19 102 THR A N 1
ATOM 744 C CA . THR A 1 102 ? -20.215 -0.903 3.094 1.00 87.19 102 THR A CA 1
ATOM 745 C C . THR A 1 102 ? -18.786 -1.039 3.625 1.00 87.19 102 THR A C 1
ATOM 747 O O . THR A 1 102 ? -17.934 -0.226 3.264 1.00 87.19 102 THR A O 1
ATOM 750 N N . GLN A 1 103 ? -18.513 -1.991 4.527 1.00 89.81 103 GLN A N 1
ATOM 751 C CA . GLN A 1 103 ? -17.160 -2.228 5.018 1.00 89.81 103 GLN A CA 1
ATOM 752 C C . GLN A 1 103 ? -16.254 -2.708 3.889 1.00 89.81 103 GLN A C 1
ATOM 754 O O . GLN A 1 103 ? -16.580 -3.609 3.121 1.00 89.81 103 GLN A O 1
ATOM 759 N N . MET A 1 104 ? -15.086 -2.089 3.825 1.00 91.50 104 MET A N 1
ATOM 760 C CA . MET A 1 104 ? -14.050 -2.413 2.864 1.00 91.50 104 MET A CA 1
ATOM 761 C C . MET A 1 104 ? -13.166 -3.540 3.405 1.00 91.50 104 MET A C 1
ATOM 763 O O . MET A 1 104 ? -12.650 -3.428 4.518 1.00 91.50 104 MET A O 1
ATOM 767 N N . ASP A 1 105 ? -12.910 -4.574 2.599 1.00 94.31 105 ASP A N 1
ATOM 768 C CA . ASP A 1 105 ? -11.774 -5.468 2.839 1.00 94.31 105 AS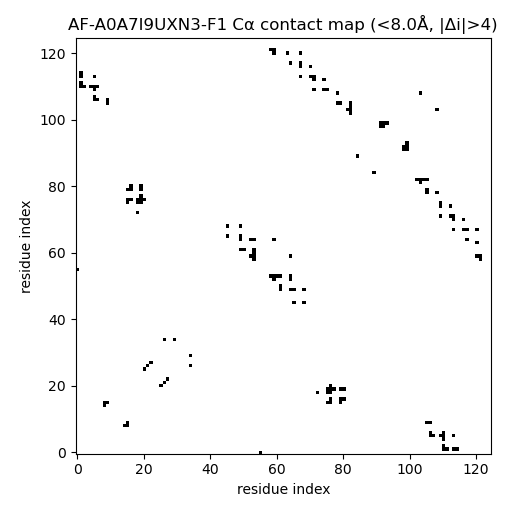P A CA 1
ATOM 769 C C . ASP A 1 105 ? -10.494 -4.814 2.306 1.00 94.31 105 ASP A C 1
ATOM 771 O O . ASP A 1 105 ? -10.387 -4.464 1.126 1.00 94.31 105 ASP A O 1
ATOM 775 N N . PHE A 1 106 ? -9.512 -4.626 3.188 1.00 96.31 106 PHE A N 1
ATOM 776 C CA . PHE A 1 106 ? -8.265 -3.952 2.839 1.00 96.31 106 PHE A CA 1
ATOM 777 C C . PHE A 1 106 ? -7.476 -4.714 1.770 1.00 96.31 106 PHE A C 1
ATOM 779 O O . PHE A 1 106 ? -6.957 -4.114 0.829 1.00 96.31 106 PHE A O 1
ATOM 786 N N . THR A 1 107 ? -7.362 -6.033 1.916 1.00 97.19 107 THR A N 1
ATOM 787 C CA . THR A 1 107 ? -6.483 -6.850 1.072 1.00 97.19 107 THR A CA 1
ATOM 788 C C . THR A 1 107 ? -7.054 -6.965 -0.333 1.00 97.19 107 THR A C 1
ATOM 790 O O . THR A 1 107 ? -6.319 -6.811 -1.310 1.00 97.19 107 THR A O 1
ATOM 793 N N . GLU A 1 108 ? -8.362 -7.194 -0.440 1.00 96.62 108 GLU A N 1
ATOM 794 C CA . GLU A 1 108 ? -9.093 -7.211 -1.704 1.00 96.62 108 GLU A CA 1
ATOM 795 C C . GLU A 1 108 ? -8.993 -5.856 -2.405 1.00 96.62 108 GLU A C 1
ATOM 797 O O . GLU A 1 108 ? -8.548 -5.786 -3.550 1.00 96.62 108 GLU A O 1
ATOM 802 N N . THR A 1 109 ? -9.254 -4.765 -1.681 1.00 95.88 109 THR A N 1
ATOM 803 C CA . THR A 1 109 ? -9.183 -3.411 -2.244 1.00 95.88 109 THR A CA 1
ATOM 804 C C . THR A 1 109 ? -7.794 -3.085 -2.783 1.00 95.88 109 THR A C 1
ATOM 806 O O . THR A 1 109 ? -7.651 -2.606 -3.908 1.00 95.88 109 THR A O 1
ATOM 809 N N . ILE A 1 110 ? -6.737 -3.366 -2.016 1.00 97.19 110 ILE A N 1
ATOM 810 C CA . ILE A 1 110 ? -5.363 -3.117 -2.464 1.00 97.19 110 ILE A CA 1
ATOM 811 C C . ILE A 1 110 ? -5.004 -4.000 -3.663 1.00 97.19 110 ILE A C 1
ATOM 813 O O . ILE A 1 110 ? -4.370 -3.521 -4.605 1.00 97.19 110 ILE A O 1
ATOM 817 N N . ARG A 1 111 ? -5.430 -5.267 -3.679 1.00 97.94 111 ARG A N 1
ATOM 818 C CA . ARG A 1 111 ? -5.208 -6.174 -4.812 1.00 97.94 111 ARG A CA 1
ATOM 819 C C . ARG A 1 111 ? -5.855 -5.650 -6.092 1.00 97.94 111 ARG A C 1
ATOM 821 O O . ARG A 1 111 ? -5.193 -5.639 -7.136 1.00 97.94 111 ARG A O 1
ATOM 828 N N . ASP A 1 112 ? -7.105 -5.215 -6.018 1.00 97.00 112 ASP A N 1
ATOM 829 C CA . ASP A 1 112 ? -7.844 -4.691 -7.165 1.00 97.00 112 ASP A CA 1
ATOM 830 C C . ASP A 1 112 ? -7.195 -3.418 -7.691 1.00 97.00 112 ASP A C 1
ATOM 832 O O . ASP A 1 112 ? -6.928 -3.292 -8.887 1.00 97.00 112 ASP A O 1
ATOM 836 N N . LEU A 1 113 ? -6.824 -2.509 -6.793 1.00 96.25 113 LEU A N 1
ATOM 837 C CA . LEU A 1 113 ? -6.181 -1.260 -7.174 1.00 96.25 113 LEU A CA 1
ATOM 838 C C . LEU A 1 113 ? -4.797 -1.470 -7.799 1.00 96.25 113 LEU A C 1
ATOM 840 O O . LEU A 1 113 ? -4.475 -0.814 -8.788 1.00 96.25 113 LEU A O 1
ATOM 844 N N . ILE A 1 114 ? -3.988 -2.402 -7.284 1.00 97.31 114 ILE A N 1
ATOM 845 C CA . ILE A 1 114 ? -2.705 -2.761 -7.911 1.00 97.31 114 ILE A CA 1
ATOM 846 C C . ILE A 1 114 ? -2.943 -3.348 -9.305 1.00 97.31 114 ILE A C 1
ATOM 848 O O . ILE A 1 114 ? -2.204 -3.038 -10.241 1.00 97.31 114 ILE A O 1
ATOM 852 N N . THR A 1 115 ? -3.976 -4.178 -9.461 1.00 97.69 115 THR A N 1
ATOM 853 C CA . THR A 1 115 ? -4.344 -4.764 -10.757 1.00 97.69 115 THR A CA 1
ATOM 854 C C . THR A 1 115 ? -4.723 -3.675 -11.758 1.00 97.69 115 THR A C 1
ATOM 856 O O . THR A 1 115 ? -4.186 -3.654 -12.865 1.00 97.69 115 THR A O 1
ATOM 859 N N . VAL A 1 116 ? -5.571 -2.728 -11.349 1.00 97.31 116 VAL A N 1
ATOM 860 C CA . VAL A 1 116 ? -5.964 -1.568 -12.159 1.00 97.31 116 VAL A CA 1
ATOM 861 C C . VAL A 1 116 ? -4.757 -0.694 -12.496 1.00 97.31 116 VAL A C 1
ATOM 863 O O . VAL A 1 116 ? -4.607 -0.295 -13.647 1.00 97.31 116 VAL A O 1
ATOM 866 N N . ALA A 1 117 ? -3.866 -0.429 -11.539 1.00 97.00 117 ALA A N 1
ATOM 867 C CA . ALA A 1 117 ? -2.666 0.369 -11.772 1.00 97.00 117 ALA A CA 1
ATOM 868 C C . ALA A 1 117 ? -1.742 -0.286 -12.808 1.00 97.00 117 ALA A C 1
ATOM 870 O O . ALA A 1 117 ? -1.312 0.381 -13.744 1.00 97.00 117 ALA A O 1
ATOM 871 N N . ILE A 1 118 ? -1.471 -1.589 -12.684 1.00 97.06 118 ILE A N 1
ATOM 872 C CA . ILE A 1 118 ? -0.642 -2.334 -13.644 1.00 97.06 118 ILE A CA 1
ATOM 873 C C . ILE A 1 118 ? -1.290 -2.330 -15.031 1.00 97.06 118 ILE A C 1
ATOM 875 O O . ILE A 1 118 ? -0.630 -1.984 -16.009 1.00 97.06 118 ILE A O 1
ATOM 879 N N . ALA A 1 119 ? -2.576 -2.680 -15.121 1.00 97.12 119 ALA A N 1
ATOM 880 C CA . ALA A 1 119 ? -3.296 -2.711 -16.391 1.00 97.12 119 ALA A CA 1
ATOM 881 C C . ALA A 1 119 ? -3.339 -1.325 -17.051 1.00 97.12 119 ALA A C 1
ATOM 883 O O . ALA A 1 119 ? -3.085 -1.200 -18.245 1.00 97.12 119 ALA A O 1
ATOM 884 N N . GLY A 1 120 ? -3.593 -0.279 -16.262 1.00 96.94 120 GLY A N 1
ATOM 885 C CA . GLY A 1 120 ? -3.588 1.104 -16.719 1.00 96.94 120 GLY A CA 1
ATOM 886 C C . GLY A 1 120 ? -2.223 1.536 -17.244 1.00 96.94 120 GLY A C 1
ATOM 887 O O . GLY A 1 120 ? -2.161 2.114 -18.321 1.00 96.94 120 GLY A O 1
ATOM 888 N N . GLN A 1 121 ? -1.133 1.208 -16.539 1.00 96.94 121 GLN A N 1
ATOM 889 C CA . GLN A 1 121 ? 0.222 1.507 -17.014 1.00 96.94 121 GLN A CA 1
ATOM 890 C C . GLN A 1 121 ? 0.548 0.793 -18.331 1.00 96.94 121 GLN A C 1
ATOM 892 O O . GLN A 1 121 ? 1.157 1.408 -19.194 1.00 96.94 121 GLN A O 1
ATOM 897 N N . LEU A 1 122 ? 0.126 -0.464 -18.501 1.00 96.19 122 LEU A N 1
ATOM 898 C CA . LEU A 1 122 ? 0.339 -1.218 -19.742 1.00 96.19 122 LEU A CA 1
ATOM 899 C C . LEU A 1 122 ? -0.502 -0.691 -20.912 1.00 96.19 122 LEU A C 1
ATOM 901 O O . LEU A 1 122 ? -0.060 -0.764 -22.052 1.00 96.19 122 LEU A O 1
ATOM 905 N N . ALA A 1 123 ? -1.703 -0.176 -20.642 1.00 95.88 123 ALA A N 1
ATOM 906 C CA . ALA A 1 123 ? -2.619 0.320 -21.669 1.00 95.88 123 ALA A CA 1
ATOM 907 C C . ALA A 1 123 ? -2.253 1.712 -22.208 1.00 95.88 123 ALA A C 1
ATOM 909 O O . ALA A 1 123 ? -2.672 2.062 -23.309 1.00 95.88 123 ALA A O 1
ATOM 910 N N . ILE A 1 124 ? -1.516 2.512 -21.431 1.00 90.00 124 ILE A N 1
ATOM 911 C CA . ILE A 1 124 ? -1.034 3.844 -21.839 1.00 90.00 124 ILE A CA 1
ATOM 912 C C . ILE A 1 124 ? 0.397 3.819 -22.408 1.00 90.00 124 ILE A C 1
ATOM 914 O O . ILE A 1 124 ? 0.951 4.890 -22.664 1.00 90.00 124 ILE A O 1
ATOM 918 N N . SER A 1 125 ? 0.985 2.624 -22.553 1.00 70.25 125 SER A N 1
ATOM 919 C CA . SER A 1 125 ? 2.290 2.374 -23.186 1.00 70.25 125 SER A CA 1
ATOM 920 C C . SER A 1 125 ? 2.254 2.523 -24.702 1.00 70.25 125 SER A C 1
ATOM 922 O O . SER A 1 125 ? 1.257 2.082 -25.318 1.00 70.25 125 SER A O 1
#

Radius of gyration: 16.79 Å; Cα contacts (8 Å, |Δi|>4): 86; chains: 1; bounding box: 45×30×42 Å

Nearest PDB structures (foldseek):
  2zcx-assembly1_A-2  TM=9.024E-01  e=6.934E-04  Streptomyces coelicolor
  4g12-assembly1_A  TM=6.886E-01  e=1.977E+00  Mycobacterium tuberculosis
  3t6g-assembly2_D  TM=3.295E-01  e=7.443E+00  Homo sapiens

InterPro domains:
  IPR041483 Tetracyclin repressor-like, C-terminal domain 34 [PF17929] (1-123)

Foldseek 3Di:
DLLVVLVVVVVCLVVLVCLLCPPVPVVVPDDPVVVVVVVVVVVVVLQVQLVVVCVVVVLDDSVLSSQLVVQLSVVSSVLSVQLVDPPVLVVVCVVDVVSVVPRDDRSVVSSVSSVVSNVVRSVVD

Secondary structure (DSSP, 8-state):
-HHHHHHHHHT-HHHHHHHHHHTTTGGGSS-HHHHHHHHHHHHHHHHHHHHHHHHH-TTS-HHHHHHHHHHHHHHHHHHHHHTS--HHHHHHHHH-HHHHTTPPPHHHHHHHHHHHHHHHHHHT-

Sequence (125 aa):
MAATIADSIAARPIMCDLVSAQSAVLEHNISPEVALRHKHAIGREVETIVAAIVRAIPDLTAAQAYQVIAYTLLLTAGAWPQTRPPAALQAAYESDPAVAATQMDFTETIRDLITVAIAGQLAIS

pLDDT: mean 95.23, std 3.09, range [70.25, 98.06]

Solvent-accessible surface area (backbone atoms only — not comparable to full-atom values): 6880 Å² total; per-residue (Å²): 107,40,59,62,52,21,53,55,51,62,74,33,60,69,58,45,54,50,53,42,36,31,77,82,45,51,68,74,73,53,54,71,71,57,50,52,55,50,54,56,54,51,49,59,54,47,54,55,49,23,55,53,47,26,73,74,39,71,87,42,50,64,67,51,34,42,49,42,52,54,51,49,52,56,47,43,30,62,46,54,61,67,61,57,64,55,71,74,57,47,52,48,32,76,74,31,67,77,62,38,69,69,64,64,58,58,47,60,52,46,18,51,51,41,43,51,41,51,52,50,50,59,70,76,103

Mean predicted aligned error: 3.05 Å

Organism: NCBI:txid589162